Protein AF-A0A847U841-F1 (afdb_monomer_lite)

Sequence (126 aa):
MQEIMQQVALLASEADETDEQRAQRLEEIAVETDIEAETLYNVEEDLRSELRRYLETHPQQRQDLQQLAQQFGPLLGIDPNAADDLVVSLGTQKALADPVMTAQVVRTLHTVFTDRGLYDQLDEVA

pLDDT: mean 72.73, std 11.32, range [42.59, 88.56]

Secondary structure (DSSP, 8-state):
-HHHHHHHHHHHHHHH--HHHHHHHHHHHHHHHT--HHHHHHHHHHHHHHHHHHHHH-HHHHHHHHHHHHHHHHHHT--TT-HHHHHHHHHHHHHHHSHHHHHHHHHHHHHHHHHTTHHHHHHHH-

Foldseek 3Di:
DVVVVVLLQVLLCQLQDDPVNLLVVLVVVCVVQVNDSVLVVVLVVLLLVVLVVVCVVVVVLLVVLLVVCVVCVVVSVHDNVSRSSSSSSVSVVVLCVDPVSVVVSVVSSVVSCVVVVVVVVNVVRD

Organism: NCBI:txid57705

Structure (mmCIF, N/CA/C/O backbone):
data_AF-A0A847U841-F1
#
_entry.id   AF-A0A847U841-F1
#
loop_
_atom_site.group_PDB
_atom_site.id
_atom_site.type_symbol
_atom_site.label_atom_id
_atom_site.label_alt_id
_atom_site.label_comp_id
_atom_site.label_asym_id
_atom_site.label_entity_id
_atom_site.label_seq_id
_atom_site.pdbx_PDB_ins_code
_atom_site.Cartn_x
_atom_site.Cartn_y
_atom_site.Cartn_z
_atom_site.occupancy
_atom_site.B_iso_or_equiv
_atom_site.auth_seq_id
_atom_site.auth_comp_id
_atom_site.auth_asym_id
_atom_site.auth_atom_id
_atom_site.pdbx_PDB_model_num
ATOM 1 N N . MET A 1 1 ? 3.376 22.547 -3.226 1.00 47.25 1 MET A N 1
ATOM 2 C CA . MET A 1 1 ? 4.775 22.104 -3.005 1.00 47.25 1 MET A CA 1
ATOM 3 C C . MET A 1 1 ? 4.998 21.541 -1.605 1.00 47.25 1 MET A C 1
ATOM 5 O O . MET A 1 1 ? 5.601 20.487 -1.527 1.00 47.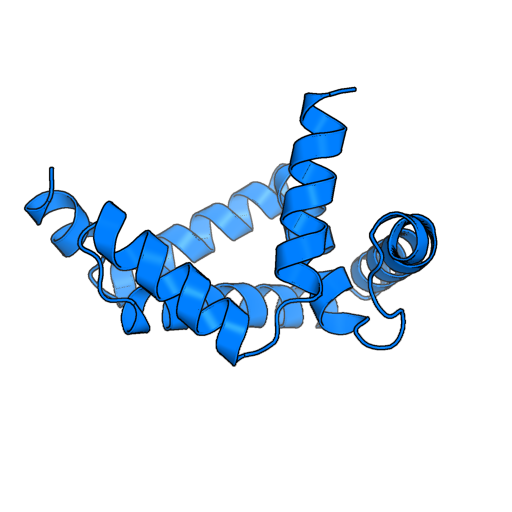25 1 MET A O 1
ATOM 9 N N . GLN A 1 2 ? 4.514 22.172 -0.524 1.00 46.34 2 GLN A N 1
ATOM 10 C CA . GLN A 1 2 ? 4.662 21.631 0.843 1.00 46.34 2 GLN A CA 1
ATOM 11 C C . GLN A 1 2 ? 3.943 20.287 1.074 1.00 46.34 2 GLN A C 1
ATOM 13 O O . GLN A 1 2 ? 4.571 19.377 1.594 1.00 46.34 2 GLN A O 1
ATOM 18 N N . GLU A 1 3 ? 2.692 20.121 0.627 1.00 46.81 3 GLU A N 1
ATOM 19 C CA . GLU A 1 3 ? 1.970 18.832 0.735 1.00 46.81 3 GLU A CA 1
ATOM 20 C C . GLU A 1 3 ? 2.644 17.709 -0.056 1.00 46.81 3 GLU A C 1
ATOM 22 O O . GLU A 1 3 ? 2.809 16.606 0.447 1.00 46.81 3 GLU A O 1
ATOM 27 N N . ILE A 1 4 ? 3.104 18.016 -1.273 1.00 46.78 4 ILE A N 1
ATOM 28 C CA . ILE A 1 4 ? 3.835 17.061 -2.114 1.00 46.78 4 ILE A CA 1
ATOM 29 C C . ILE A 1 4 ? 5.111 16.610 -1.395 1.00 46.78 4 ILE A C 1
ATOM 31 O O . ILE A 1 4 ? 5.394 15.426 -1.362 1.00 46.78 4 ILE A O 1
ATOM 35 N N . MET A 1 5 ? 5.848 17.527 -0.760 1.00 42.59 5 MET A N 1
ATOM 36 C CA . MET A 1 5 ? 7.051 17.190 0.014 1.00 42.59 5 MET A CA 1
ATOM 37 C C . MET A 1 5 ? 6.747 16.349 1.266 1.00 42.59 5 MET A C 1
ATOM 39 O O . MET A 1 5 ? 7.556 15.499 1.615 1.00 42.59 5 MET A O 1
ATOM 43 N N . GLN A 1 6 ? 5.603 16.552 1.929 1.00 56.78 6 GLN A N 1
ATOM 44 C CA . GLN 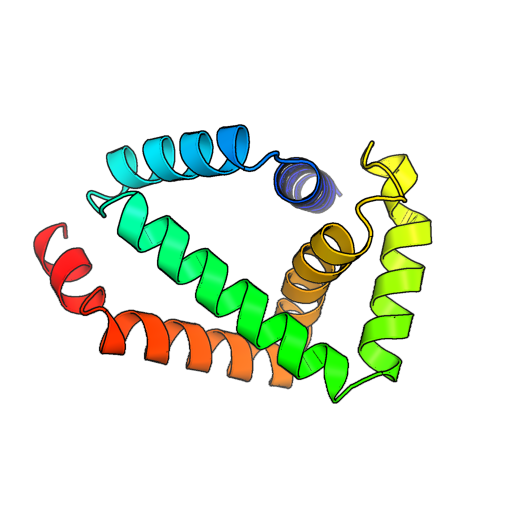A 1 6 ? 5.185 15.738 3.080 1.00 56.78 6 GLN A CA 1
ATOM 45 C C . GLN A 1 6 ? 4.778 14.323 2.669 1.00 56.78 6 GLN A C 1
ATOM 47 O O . GLN A 1 6 ? 5.221 13.365 3.288 1.00 56.78 6 GLN A O 1
ATOM 52 N N . GLN A 1 7 ? 3.994 14.184 1.598 1.00 54.88 7 GLN A N 1
ATOM 53 C CA . GLN A 1 7 ? 3.619 12.877 1.049 1.00 54.88 7 GLN A CA 1
ATOM 54 C C . GLN A 1 7 ? 4.855 12.108 0.577 1.00 54.88 7 GLN A C 1
ATOM 56 O O . GLN A 1 7 ? 5.010 10.931 0.873 1.00 54.88 7 GLN A O 1
ATOM 61 N N . VAL A 1 8 ? 5.778 12.805 -0.086 1.00 53.09 8 VAL A N 1
ATOM 62 C CA . VAL A 1 8 ? 7.071 12.276 -0.530 1.00 53.09 8 VAL A CA 1
ATOM 63 C C . VAL A 1 8 ? 7.947 11.838 0.655 1.00 53.09 8 VAL A C 1
ATOM 65 O O . VAL A 1 8 ? 8.570 10.787 0.573 1.00 53.09 8 VAL A O 1
ATOM 68 N N . ALA A 1 9 ? 7.953 12.570 1.773 1.00 57.12 9 ALA A N 1
ATOM 69 C CA . ALA A 1 9 ? 8.681 12.175 2.984 1.00 57.12 9 ALA A CA 1
ATOM 70 C C . ALA A 1 9 ? 8.052 10.973 3.714 1.00 57.12 9 ALA A C 1
ATOM 72 O O . ALA A 1 9 ? 8.786 10.132 4.220 1.00 57.12 9 ALA A O 1
ATOM 73 N N . LEU A 1 10 ? 6.718 10.872 3.736 1.00 63.00 10 LEU A N 1
ATOM 74 C CA . LEU A 1 10 ? 6.003 9.737 4.334 1.00 63.00 10 LEU A CA 1
ATOM 75 C C . LEU A 1 10 ? 6.272 8.443 3.550 1.00 63.00 10 LEU A C 1
ATOM 77 O O . LEU A 1 10 ? 6.614 7.413 4.113 1.00 63.00 10 LEU A O 1
ATOM 81 N N . LEU A 1 11 ? 6.227 8.534 2.219 1.00 57.44 11 LEU A N 1
ATOM 82 C CA . LEU A 1 11 ? 6.567 7.428 1.320 1.00 57.44 11 LEU A CA 1
ATOM 83 C C . LEU A 1 11 ? 8.019 6.988 1.453 1.00 57.44 11 LEU A C 1
ATOM 85 O O . LEU A 1 11 ? 8.327 5.817 1.255 1.00 57.44 11 LEU A O 1
ATOM 89 N N . ALA A 1 12 ? 8.910 7.938 1.731 1.00 56.47 12 ALA A N 1
ATOM 90 C CA . ALA A 1 12 ? 10.315 7.652 1.934 1.00 56.47 12 ALA A CA 1
ATOM 91 C C . ALA A 1 12 ? 10.573 6.915 3.244 1.00 56.47 12 ALA A C 1
ATOM 93 O O . ALA A 1 12 ? 11.385 5.997 3.245 1.00 56.47 12 ALA A O 1
ATOM 94 N N . SER A 1 13 ? 9.869 7.275 4.324 1.00 60.44 13 SER A N 1
ATOM 95 C CA . SER A 1 13 ? 10.000 6.536 5.579 1.00 60.44 13 SER A CA 1
ATOM 96 C C . SER A 1 13 ? 9.426 5.128 5.444 1.00 60.44 13 SER A C 1
ATOM 98 O O . SER A 1 13 ? 10.119 4.181 5.777 1.00 60.44 13 SER A O 1
ATOM 100 N N . GLU A 1 14 ? 8.244 4.965 4.844 1.00 62.53 14 GLU A N 1
ATOM 101 C CA . GLU A 1 14 ? 7.614 3.645 4.661 1.00 62.53 14 GLU A CA 1
ATOM 102 C C . GLU A 1 14 ? 8.388 2.709 3.715 1.00 62.53 14 GLU A C 1
ATOM 104 O O . GLU A 1 14 ? 8.280 1.487 3.813 1.00 62.53 14 GLU A O 1
ATOM 109 N N . ALA A 1 15 ? 9.141 3.260 2.759 1.00 61.22 15 ALA A N 1
ATOM 110 C CA . ALA A 1 15 ? 9.931 2.479 1.806 1.00 61.22 15 ALA A CA 1
ATOM 111 C C . ALA A 1 15 ? 11.313 2.057 2.340 1.00 61.22 15 ALA A C 1
ATOM 113 O O . ALA A 1 15 ? 11.894 1.126 1.788 1.00 61.22 15 ALA A O 1
ATOM 114 N N . ASP A 1 16 ? 11.830 2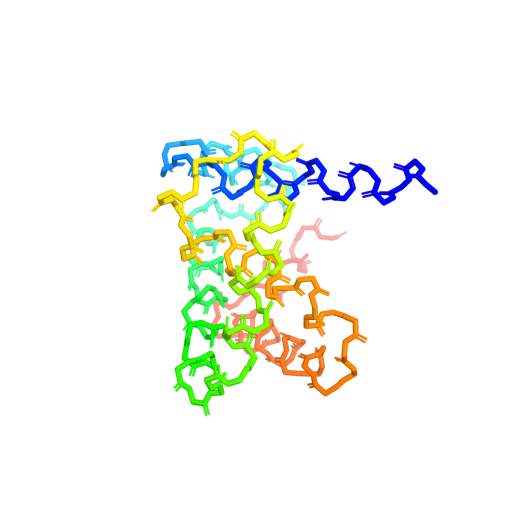.731 3.371 1.00 62.19 16 ASP A N 1
ATOM 115 C CA . ASP A 1 16 ? 13.113 2.419 4.027 1.00 62.19 16 ASP A CA 1
ATOM 116 C C . ASP A 1 16 ? 12.918 1.739 5.399 1.00 62.19 16 ASP A C 1
ATOM 118 O O . ASP A 1 16 ? 13.882 1.417 6.093 1.00 62.19 16 ASP A O 1
ATOM 122 N N . GLU A 1 17 ? 11.661 1.518 5.801 1.00 67.44 17 GLU A N 1
ATOM 123 C CA . GLU A 1 17 ? 11.298 0.827 7.035 1.00 67.44 17 GLU A CA 1
ATOM 124 C C . GLU A 1 17 ? 11.794 -0.628 7.024 1.00 67.44 17 GLU A C 1
ATOM 126 O O . GLU A 1 17 ? 11.477 -1.419 6.133 1.00 67.44 17 GLU A O 1
ATOM 131 N N . THR A 1 18 ? 12.535 -1.013 8.063 1.00 73.88 18 THR A N 1
ATOM 132 C CA . THR A 1 18 ? 12.788 -2.423 8.375 1.00 73.88 18 THR A CA 1
ATOM 133 C C . THR A 1 18 ? 11.506 -3.105 8.860 1.00 73.88 18 THR A C 1
ATOM 135 O O . THR A 1 18 ? 10.569 -2.441 9.308 1.00 73.88 18 THR A O 1
ATOM 138 N N . ASP A 1 19 ? 11.479 -4.442 8.868 1.00 76.50 19 ASP A N 1
ATOM 139 C CA . ASP A 1 19 ? 10.352 -5.209 9.426 1.00 76.50 19 ASP A CA 1
ATOM 140 C C . ASP A 1 19 ? 10.004 -4.786 10.868 1.00 76.50 19 ASP A C 1
ATOM 142 O O . ASP A 1 19 ? 8.830 -4.719 11.228 1.00 76.50 19 ASP A O 1
ATOM 146 N N . GLU A 1 20 ? 11.012 -4.449 11.684 1.00 76.38 20 GLU A N 1
ATOM 147 C CA . GLU A 1 20 ? 10.827 -3.950 13.055 1.00 76.38 20 GLU A CA 1
ATOM 148 C C . GLU A 1 20 ? 10.210 -2.546 13.086 1.00 76.38 20 GLU A C 1
ATOM 150 O O . GLU A 1 20 ? 9.301 -2.294 13.873 1.00 76.38 20 GLU A O 1
ATOM 155 N N . GLN A 1 21 ? 10.664 -1.634 12.221 1.00 79.38 21 GLN A N 1
ATOM 156 C CA . GLN A 1 21 ? 10.115 -0.275 12.155 1.00 79.38 21 GLN A CA 1
ATOM 157 C C . GLN A 1 21 ? 8.676 -0.280 11.635 1.00 79.38 21 GLN A C 1
ATOM 159 O O . GLN A 1 21 ? 7.824 0.440 12.154 1.00 79.38 21 GLN A O 1
ATOM 164 N N . ARG A 1 22 ? 8.389 -1.149 10.666 1.00 80.25 22 ARG A N 1
ATOM 165 C CA . ARG A 1 22 ? 7.041 -1.377 10.156 1.00 80.25 22 ARG A CA 1
ATOM 166 C C . ARG A 1 22 ? 6.120 -1.938 11.234 1.00 80.25 22 ARG A C 1
ATOM 168 O O . ARG A 1 22 ? 5.013 -1.436 11.403 1.00 80.25 22 ARG A O 1
ATOM 175 N N . ALA A 1 23 ? 6.567 -2.951 11.979 1.00 82.31 23 ALA A N 1
ATOM 176 C CA . ALA A 1 23 ? 5.798 -3.501 13.094 1.00 82.31 23 ALA A CA 1
ATOM 177 C C . ALA A 1 23 ? 5.490 -2.418 14.138 1.00 82.31 23 ALA A C 1
ATOM 179 O O . ALA A 1 23 ? 4.343 -2.278 14.552 1.00 82.31 23 ALA A O 1
ATOM 180 N N . GLN A 1 24 ? 6.481 -1.592 14.479 1.00 85.75 24 GLN A N 1
ATOM 181 C CA . GLN A 1 24 ? 6.312 -0.493 15.425 1.00 85.75 24 GLN A CA 1
ATOM 182 C C . GLN A 1 24 ? 5.316 0.572 14.930 1.00 85.75 24 GLN A C 1
ATOM 184 O O . GLN A 1 24 ? 4.436 0.977 15.686 1.00 85.75 24 GLN A O 1
ATOM 189 N N . ARG A 1 25 ? 5.385 0.985 13.656 1.00 87.56 25 ARG A N 1
ATOM 190 C CA . ARG A 1 25 ? 4.402 1.909 13.060 1.00 87.56 25 ARG A CA 1
ATOM 191 C C . ARG A 1 25 ? 2.983 1.346 13.141 1.00 87.56 25 ARG A C 1
ATOM 193 O O . ARG A 1 25 ? 2.040 2.068 13.454 1.00 87.56 25 ARG A O 1
ATOM 200 N N . LEU A 1 26 ? 2.821 0.059 12.846 1.00 87.00 26 LEU A N 1
ATOM 201 C CA . LEU A 1 26 ? 1.515 -0.596 12.871 1.00 87.00 26 LEU A CA 1
ATOM 202 C C . LEU A 1 26 ? 0.984 -0.782 14.295 1.00 87.00 26 LEU A C 1
ATOM 204 O O . LEU A 1 26 ? -0.223 -0.683 14.488 1.00 87.00 26 LEU A O 1
ATOM 208 N N . GLU A 1 27 ? 1.851 -0.982 15.291 1.00 88.56 27 GLU A N 1
ATOM 209 C CA . GLU A 1 27 ? 1.471 -0.947 16.709 1.00 88.56 27 GLU A CA 1
ATOM 210 C C . GLU A 1 27 ? 0.969 0.437 17.140 1.00 88.56 27 GLU A C 1
ATOM 212 O O . GLU A 1 27 ? -0.031 0.535 17.847 1.00 88.56 27 GLU A O 1
ATOM 217 N N . GLU A 1 28 ? 1.618 1.515 16.697 1.00 88.56 28 GLU A N 1
ATOM 218 C CA . GLU A 1 28 ? 1.174 2.880 17.000 1.00 88.56 28 GLU A CA 1
ATOM 219 C C . GLU A 1 28 ? -0.208 3.166 16.389 1.00 88.56 28 GLU A C 1
ATOM 221 O O . GLU A 1 28 ? -1.113 3.625 17.087 1.00 88.56 28 GLU A O 1
ATOM 226 N N . ILE A 1 29 ? -0.414 2.807 15.117 1.00 84.06 29 ILE A N 1
ATOM 227 C CA . ILE A 1 29 ? -1.708 2.967 14.432 1.00 84.06 29 ILE A CA 1
ATOM 228 C C . ILE A 1 29 ? -2.786 2.078 15.066 1.00 84.06 29 ILE A C 1
ATOM 230 O O . ILE A 1 29 ? -3.935 2.504 15.199 1.00 84.06 29 ILE A O 1
ATOM 234 N N . ALA A 1 30 ? -2.434 0.861 15.482 1.00 85.88 30 ALA A N 1
ATOM 235 C CA . ALA A 1 30 ? -3.339 -0.054 16.174 1.00 85.88 30 ALA A CA 1
ATOM 236 C C . ALA A 1 30 ? -3.920 0.575 17.446 1.00 85.88 30 ALA A C 1
ATOM 238 O O . ALA A 1 30 ? -5.124 0.511 17.677 1.00 85.88 30 ALA A O 1
ATOM 239 N N . VAL A 1 31 ? -3.084 1.259 18.232 1.00 87.00 31 VAL A N 1
ATOM 240 C CA . VAL A 1 31 ? -3.527 1.972 19.440 1.00 87.00 31 VAL A CA 1
ATOM 241 C C . VAL A 1 31 ? -4.487 3.117 19.107 1.00 87.00 31 VAL A C 1
ATOM 243 O O . VAL A 1 31 ? -5.437 3.353 19.850 1.00 87.00 31 VAL A O 1
ATOM 246 N N . GLU A 1 32 ? -4.256 3.838 18.011 1.00 85.75 32 GLU A N 1
ATOM 247 C CA . GLU A 1 32 ? -5.101 4.971 17.607 1.00 85.75 32 GLU A CA 1
ATOM 248 C C . GLU A 1 32 ? -6.444 4.548 17.000 1.00 85.75 32 GLU A C 1
ATOM 250 O O . GLU A 1 32 ? -7.416 5.302 17.072 1.00 85.75 32 GLU A O 1
ATOM 255 N N . THR A 1 33 ? -6.492 3.366 16.385 1.00 79.31 33 THR A N 1
ATOM 256 C CA . THR A 1 33 ? -7.646 2.878 15.613 1.00 79.31 33 THR A CA 1
ATOM 257 C C . THR A 1 33 ? -8.432 1.768 16.306 1.00 79.31 33 THR A C 1
ATOM 259 O O . THR A 1 33 ? -9.486 1.398 15.802 1.00 79.31 33 THR A O 1
ATOM 262 N N . ASP A 1 34 ? -7.937 1.257 17.440 1.00 84.56 34 ASP A N 1
ATOM 263 C CA . ASP A 1 34 ? -8.466 0.087 18.165 1.00 84.56 34 ASP A CA 1
ATOM 264 C C . ASP A 1 34 ? -8.579 -1.174 17.281 1.00 84.56 34 ASP A C 1
ATOM 266 O O . ASP A 1 34 ? -9.394 -2.064 17.507 1.00 84.56 34 ASP A O 1
ATOM 270 N N . ILE A 1 35 ? -7.727 -1.258 16.255 1.00 84.00 35 ILE A N 1
ATOM 271 C CA . ILE A 1 35 ? -7.559 -2.435 15.397 1.00 84.00 35 ILE A CA 1
ATOM 272 C C . ILE A 1 35 ? -6.283 -3.150 15.824 1.00 84.00 35 ILE A C 1
ATOM 274 O O . ILE A 1 35 ? -5.266 -2.519 16.088 1.00 84.00 35 ILE A O 1
ATOM 278 N N . GLU A 1 36 ? -6.285 -4.480 15.839 1.00 87.88 36 GLU A N 1
ATOM 279 C CA . GLU A 1 36 ? -5.091 -5.251 16.184 1.00 87.88 36 GLU A CA 1
ATOM 280 C C . GLU A 1 36 ? -3.925 -4.999 15.202 1.00 87.88 36 GLU A C 1
ATOM 282 O O . GLU A 1 36 ? -4.086 -5.056 13.980 1.00 87.88 36 GLU A O 1
ATOM 287 N N . ALA A 1 37 ? -2.709 -4.802 15.723 1.00 87.56 37 ALA A N 1
ATOM 288 C CA . ALA A 1 37 ? -1.516 -4.555 14.902 1.00 87.56 37 ALA A CA 1
ATOM 289 C C . ALA A 1 37 ? -1.220 -5.700 13.913 1.00 87.56 37 ALA A C 1
ATOM 291 O O . ALA A 1 37 ? -0.842 -5.452 12.768 1.00 87.56 37 ALA A O 1
ATOM 292 N N . GLU A 1 38 ? -1.451 -6.955 14.318 1.00 87.19 38 GLU A N 1
ATOM 293 C CA . GLU A 1 38 ? -1.330 -8.128 13.438 1.00 87.19 38 GLU A CA 1
ATOM 294 C C . GLU A 1 38 ? -2.314 -8.054 12.262 1.00 87.19 38 GLU A C 1
ATOM 296 O O . GLU A 1 38 ? -1.991 -8.411 11.126 1.00 87.19 38 GLU A O 1
ATOM 301 N N . THR A 1 39 ? -3.515 -7.545 12.515 1.00 85.75 39 THR A N 1
ATOM 302 C CA . THR A 1 39 ? -4.534 -7.351 11.491 1.00 85.75 39 THR A CA 1
ATOM 303 C C . THR A 1 39 ? -4.111 -6.274 10.492 1.00 85.75 39 THR A C 1
ATOM 305 O O . THR A 1 39 ? -4.159 -6.516 9.283 1.00 85.75 39 THR A O 1
ATOM 308 N N . LEU A 1 40 ? -3.610 -5.131 10.970 1.00 84.00 40 LEU A N 1
ATOM 309 C CA . LEU A 1 40 ? -3.073 -4.071 10.110 1.00 84.00 40 LEU A CA 1
ATOM 310 C C . LEU A 1 40 ? -1.869 -4.550 9.283 1.00 84.00 40 LEU A C 1
ATOM 312 O O . LEU A 1 40 ? -1.792 -4.275 8.084 1.00 84.00 40 LEU A O 1
ATOM 316 N N . TYR A 1 41 ? -0.968 -5.326 9.890 1.00 85.44 41 TYR A N 1
ATOM 317 C CA . TYR A 1 41 ? 0.173 -5.932 9.203 1.00 85.44 41 TYR A CA 1
ATOM 318 C C . TYR A 1 41 ? -0.271 -6.842 8.059 1.00 85.44 41 TYR A C 1
ATOM 320 O O . TYR A 1 41 ? 0.209 -6.717 6.931 1.00 85.44 41 TYR A O 1
ATOM 328 N N . ASN A 1 42 ? -1.233 -7.723 8.332 1.00 85.19 42 ASN A N 1
ATOM 329 C CA . ASN A 1 42 ? -1.775 -8.642 7.341 1.00 85.19 42 ASN A CA 1
ATOM 330 C C . ASN A 1 42 ? -2.465 -7.914 6.179 1.00 85.19 42 ASN A C 1
ATOM 332 O O . ASN A 1 42 ? -2.292 -8.306 5.026 1.00 85.19 42 ASN A O 1
ATOM 336 N N . VAL A 1 43 ? -3.220 -6.848 6.464 1.00 83.69 43 VAL A N 1
ATOM 337 C CA . VAL A 1 43 ? -3.829 -6.002 5.426 1.00 83.69 43 VAL A CA 1
ATOM 338 C C . VAL A 1 43 ? -2.759 -5.364 4.547 1.00 83.69 43 VAL A C 1
ATOM 340 O O . VAL A 1 43 ? -2.879 -5.380 3.321 1.00 83.69 43 VAL A O 1
ATOM 343 N N . GLU A 1 44 ? -1.704 -4.814 5.148 1.00 80.81 44 GLU A N 1
ATOM 344 C CA . GLU A 1 44 ? -0.620 -4.196 4.389 1.00 80.81 44 GLU A CA 1
ATOM 345 C C . GLU A 1 44 ? 0.123 -5.235 3.525 1.00 80.81 44 GLU A C 1
ATOM 347 O O . GLU A 1 44 ? 0.399 -4.970 2.356 1.00 80.81 44 GLU A O 1
ATOM 352 N N . GLU A 1 45 ? 0.374 -6.444 4.038 1.00 81.56 45 GLU A N 1
ATOM 353 C CA . GLU A 1 45 ? 0.944 -7.554 3.256 1.00 81.56 45 GLU A CA 1
ATOM 354 C C . GLU A 1 45 ? 0.068 -7.978 2.069 1.00 81.56 45 GLU A C 1
ATOM 356 O O . GLU A 1 45 ? 0.584 -8.180 0.961 1.00 81.56 45 GLU A O 1
ATOM 361 N N . ASP A 1 46 ? -1.251 -8.077 2.263 1.00 81.56 46 ASP A N 1
ATOM 362 C CA . ASP A 1 46 ? -2.198 -8.430 1.202 1.00 81.56 46 ASP A CA 1
ATOM 363 C C . ASP A 1 46 ? -2.171 -7.374 0.078 1.00 81.56 46 ASP A C 1
ATOM 365 O O . ASP A 1 46 ? -2.107 -7.712 -1.111 1.00 81.56 46 ASP A O 1
ATOM 369 N N . LEU A 1 47 ? -2.111 -6.086 0.439 1.00 76.69 47 LEU A N 1
ATOM 370 C CA . LEU A 1 47 ? -1.999 -4.975 -0.512 1.00 76.69 47 LEU A CA 1
ATOM 371 C C . LEU A 1 47 ? -0.675 -4.995 -1.288 1.00 76.69 47 LEU A C 1
ATOM 373 O O . LEU A 1 47 ? -0.680 -4.878 -2.519 1.00 76.69 47 LEU A O 1
ATOM 377 N N . ARG A 1 48 ? 0.459 -5.178 -0.598 1.00 77.62 48 ARG A N 1
ATOM 378 C CA . ARG A 1 48 ? 1.786 -5.276 -1.236 1.00 77.62 48 ARG A CA 1
ATOM 379 C C . ARG A 1 48 ? 1.838 -6.468 -2.195 1.00 77.62 48 ARG A C 1
ATOM 381 O O . ARG A 1 48 ? 2.345 -6.345 -3.312 1.00 77.62 48 ARG A O 1
ATOM 388 N N . SER A 1 49 ? 1.268 -7.604 -1.798 1.00 81.00 49 SER A N 1
ATOM 389 C CA . SER A 1 49 ? 1.216 -8.828 -2.604 1.00 81.00 49 SER A CA 1
ATOM 390 C C . SER A 1 49 ? 0.368 -8.681 -3.869 1.00 81.00 49 SER A C 1
ATOM 392 O O . SER A 1 49 ? 0.760 -9.167 -4.934 1.00 81.00 49 SER A O 1
ATOM 394 N N . GLU A 1 50 ? -0.783 -8.012 -3.790 1.00 76.56 50 GLU A N 1
ATOM 395 C CA . GLU A 1 50 ? -1.604 -7.711 -4.971 1.00 76.56 50 GLU A CA 1
ATOM 396 C C . GLU A 1 50 ? -0.901 -6.736 -5.920 1.00 76.56 50 GLU A C 1
ATOM 398 O O . GLU A 1 50 ? -0.880 -6.961 -7.132 1.00 76.56 50 GLU A O 1
ATOM 403 N N . LEU A 1 51 ? -0.250 -5.693 -5.393 1.00 74.69 51 LEU A N 1
ATOM 404 C CA . LEU A 1 51 ? 0.489 -4.755 -6.235 1.00 74.69 51 LEU A CA 1
ATOM 405 C C . LEU A 1 51 ? 1.663 -5.439 -6.949 1.00 74.69 51 LEU A C 1
ATOM 407 O O . LEU A 1 51 ? 1.867 -5.211 -8.143 1.00 74.69 51 LEU A O 1
ATOM 411 N N . ARG A 1 52 ? 2.394 -6.332 -6.268 1.00 79.25 52 ARG A N 1
ATOM 412 C CA . ARG A 1 52 ? 3.442 -7.155 -6.897 1.00 79.25 52 ARG A CA 1
ATOM 413 C C . ARG A 1 52 ? 2.873 -7.984 -8.055 1.00 79.25 52 ARG A C 1
ATOM 415 O O . ARG A 1 52 ? 3.396 -7.896 -9.165 1.00 79.25 52 ARG A O 1
ATOM 422 N N . ARG A 1 53 ? 1.757 -8.695 -7.846 1.00 81.19 53 ARG A N 1
ATOM 423 C CA . ARG A 1 53 ? 1.071 -9.477 -8.899 1.00 81.19 53 ARG A CA 1
ATOM 424 C C . ARG A 1 53 ? 0.607 -8.618 -10.076 1.00 81.19 53 ARG A C 1
ATOM 426 O O . ARG A 1 53 ? 0.732 -9.015 -11.239 1.00 81.19 53 ARG A O 1
ATOM 433 N N . TYR A 1 54 ? 0.096 -7.422 -9.800 1.00 77.94 54 TYR A N 1
ATOM 434 C CA . TYR A 1 54 ? -0.254 -6.471 -10.847 1.00 77.94 54 TYR A CA 1
ATOM 435 C C . TYR A 1 54 ? 0.980 -6.093 -11.679 1.00 77.94 54 TYR A C 1
ATOM 437 O O . TYR A 1 54 ? 0.956 -6.212 -12.903 1.00 77.94 54 TYR A O 1
ATOM 445 N N . LEU A 1 55 ? 2.084 -5.714 -11.033 1.00 79.38 55 LEU A N 1
ATOM 446 C CA . LEU A 1 55 ? 3.314 -5.301 -11.714 1.00 79.38 55 LEU A CA 1
ATOM 447 C C . LEU A 1 55 ? 4.006 -6.441 -12.478 1.00 79.38 55 LEU A C 1
ATOM 449 O O . LEU A 1 55 ? 4.648 -6.185 -13.496 1.00 79.38 55 LEU A O 1
ATOM 453 N N . GLU A 1 56 ? 3.849 -7.694 -12.048 1.00 84.06 56 GLU A N 1
ATOM 454 C CA . GLU A 1 56 ? 4.313 -8.877 -12.791 1.00 84.06 56 GLU A CA 1
ATOM 455 C C . GLU A 1 56 ? 3.607 -9.034 -14.141 1.00 84.06 56 GLU A C 1
ATOM 457 O O . GLU A 1 56 ? 4.231 -9.395 -15.140 1.00 84.06 56 GLU A O 1
ATOM 462 N N . THR A 1 57 ? 2.310 -8.731 -14.188 1.00 84.00 57 THR A N 1
ATOM 463 C CA . THR A 1 57 ? 1.502 -8.812 -15.415 1.00 84.00 57 THR A CA 1
ATOM 464 C C . THR A 1 57 ? 1.552 -7.530 -16.253 1.00 84.00 57 THR A C 1
ATOM 466 O O . THR A 1 57 ? 1.106 -7.524 -17.401 1.00 84.00 57 THR A O 1
ATOM 469 N N . HIS A 1 58 ? 2.157 -6.465 -15.716 1.00 81.69 58 HIS A N 1
ATOM 470 C CA . HIS A 1 58 ? 2.226 -5.124 -16.299 1.00 81.69 58 HIS A CA 1
ATOM 471 C C . HIS A 1 58 ? 3.681 -4.603 -16.314 1.00 81.69 58 HIS A C 1
ATOM 473 O O . HIS A 1 58 ? 4.032 -3.663 -15.592 1.00 81.69 58 HIS A O 1
ATOM 479 N N . PRO A 1 59 ? 4.563 -5.193 -17.149 1.00 82.62 59 PRO A N 1
ATOM 480 C CA . PRO A 1 59 ? 6.003 -4.927 -17.113 1.00 82.62 59 PRO A CA 1
ATOM 481 C C . PRO A 1 59 ? 6.367 -3.479 -17.465 1.00 82.62 59 PRO A C 1
ATOM 483 O O . PRO A 1 59 ? 7.349 -2.955 -16.943 1.00 82.62 59 PRO A O 1
ATOM 486 N N . GLN A 1 60 ? 5.568 -2.811 -18.304 1.00 82.31 60 GLN A N 1
ATOM 487 C CA . GLN A 1 60 ? 5.778 -1.400 -18.637 1.00 82.31 60 GLN A CA 1
ATOM 488 C C . GLN A 1 60 ? 5.582 -0.511 -17.402 1.00 82.31 60 GLN A C 1
ATOM 490 O O . GLN A 1 60 ? 6.407 0.349 -17.118 1.00 82.31 60 GLN A O 1
ATOM 495 N N . GLN A 1 61 ? 4.532 -0.763 -16.620 1.00 78.25 61 GLN A N 1
ATOM 496 C CA . GLN A 1 61 ? 4.245 -0.039 -15.386 1.00 78.25 61 GLN A CA 1
ATOM 497 C C . GLN A 1 61 ? 5.336 -0.281 -14.339 1.00 78.25 61 GLN A C 1
ATOM 499 O O . GLN A 1 61 ? 5.762 0.6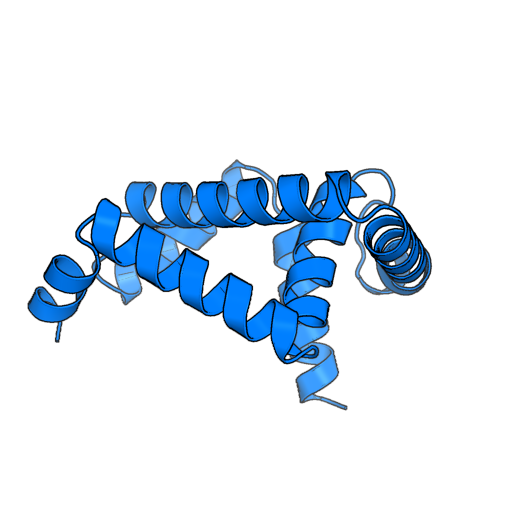67 -13.682 1.00 78.25 61 GLN A O 1
ATOM 504 N N . ARG A 1 62 ? 5.840 -1.519 -14.228 1.00 81.25 62 ARG A N 1
ATOM 505 C CA . ARG A 1 62 ? 6.998 -1.830 -13.376 1.00 81.25 62 ARG A CA 1
ATOM 506 C C . ARG A 1 62 ? 8.230 -1.032 -13.800 1.00 81.25 62 ARG A C 1
ATOM 508 O O . ARG A 1 62 ? 8.904 -0.463 -12.948 1.00 81.25 62 ARG A O 1
ATOM 515 N N . GLN A 1 63 ? 8.503 -0.959 -15.100 1.00 82.00 63 GLN A N 1
ATOM 516 C CA . GLN A 1 63 ? 9.644 -0.215 -15.628 1.00 82.00 63 GLN A CA 1
ATOM 517 C C . GLN A 1 63 ? 9.514 1.296 -15.384 1.00 82.00 63 GLN A C 1
ATOM 519 O O . GLN A 1 63 ? 10.487 1.930 -14.982 1.00 82.00 63 GLN A O 1
ATOM 524 N N . ASP A 1 64 ? 8.320 1.867 -15.564 1.00 78.38 64 ASP A N 1
ATOM 525 C CA . ASP A 1 64 ? 8.052 3.275 -15.255 1.00 78.38 64 ASP A CA 1
ATOM 526 C C . ASP A 1 64 ? 8.303 3.577 -13.770 1.00 78.38 64 ASP A C 1
ATOM 528 O O . ASP A 1 64 ? 8.914 4.590 -13.431 1.00 78.38 64 ASP A O 1
ATOM 532 N N . LEU A 1 65 ? 7.844 2.696 -12.874 1.00 75.94 65 LEU A N 1
ATOM 533 C CA . LEU A 1 65 ? 8.044 2.848 -11.433 1.00 75.94 65 LEU A CA 1
ATOM 534 C C . LEU A 1 65 ? 9.510 2.683 -11.039 1.00 75.94 65 LEU A C 1
ATOM 536 O O . LEU A 1 65 ? 9.989 3.437 -10.202 1.00 75.94 65 LEU A O 1
ATOM 540 N N . GLN A 1 66 ? 10.245 1.768 -11.674 1.00 77.06 66 GLN A N 1
ATOM 541 C CA . GLN A 1 66 ? 11.689 1.628 -11.475 1.00 77.06 66 GLN A CA 1
ATOM 542 C C . GLN A 1 66 ? 12.455 2.880 -11.916 1.00 77.06 66 GLN A C 1
ATOM 544 O O . GLN A 1 66 ? 13.385 3.298 -11.232 1.00 77.06 66 GLN A O 1
ATOM 549 N N . GLN A 1 67 ? 12.068 3.511 -13.028 1.00 76.62 67 GLN A N 1
ATOM 550 C CA . GLN A 1 67 ? 12.677 4.774 -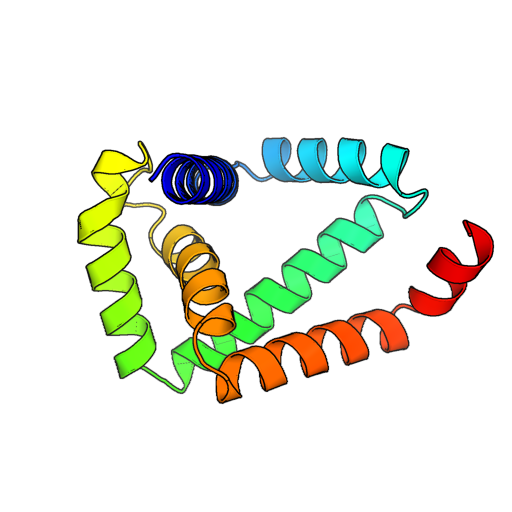13.462 1.00 76.62 67 GLN A CA 1
ATOM 551 C C . GLN A 1 67 ? 12.385 5.906 -12.476 1.00 76.62 67 GLN A C 1
ATOM 553 O O . GLN A 1 67 ? 13.278 6.683 -12.142 1.00 76.62 67 GLN A O 1
ATOM 558 N N . LEU A 1 68 ? 11.152 5.973 -11.972 1.00 71.62 68 LEU A N 1
ATOM 559 C CA . LEU A 1 68 ? 10.748 6.962 -10.978 1.00 71.62 68 LEU A CA 1
ATOM 560 C C . LEU A 1 68 ? 11.493 6.733 -9.649 1.00 71.62 68 LEU A C 1
ATOM 562 O O . LEU A 1 68 ? 12.058 7.669 -9.089 1.00 7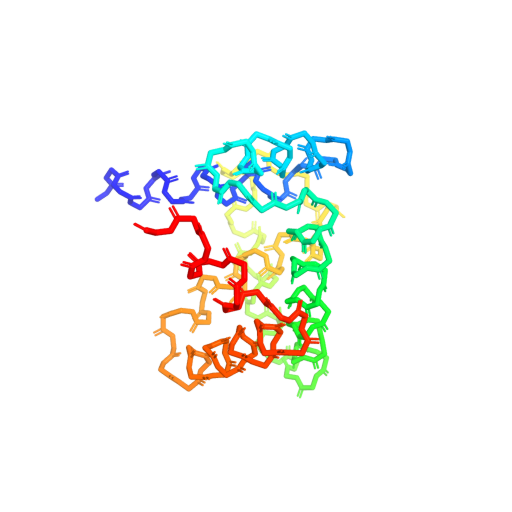1.62 68 LEU A O 1
ATOM 566 N N . ALA A 1 69 ? 11.613 5.482 -9.208 1.00 72.69 69 ALA A N 1
ATOM 567 C CA . ALA A 1 69 ? 12.410 5.081 -8.052 1.00 72.69 69 ALA A CA 1
ATOM 568 C C . ALA A 1 69 ? 13.891 5.466 -8.202 1.00 72.69 69 ALA A C 1
ATOM 570 O O . ALA A 1 69 ? 14.481 5.992 -7.268 1.00 72.69 69 ALA A O 1
ATOM 571 N N . GLN A 1 70 ? 14.496 5.294 -9.380 1.00 73.56 70 GLN A N 1
ATOM 572 C CA . GLN A 1 70 ? 15.878 5.727 -9.631 1.00 73.56 70 GLN A CA 1
ATOM 573 C C . GLN A 1 70 ? 16.029 7.253 -9.628 1.00 73.56 70 GLN A C 1
ATOM 575 O O . GLN A 1 70 ? 17.046 7.777 -9.177 1.00 73.56 70 GLN A O 1
ATOM 580 N N . GLN A 1 71 ? 15.025 7.970 -10.137 1.00 72.44 71 GLN A N 1
ATOM 581 C CA . GLN A 1 71 ? 15.046 9.427 -10.224 1.00 72.44 71 GLN A CA 1
ATOM 582 C C . GLN A 1 71 ? 14.869 10.095 -8.855 1.00 72.44 71 GLN A C 1
ATOM 584 O O . GLN A 1 71 ? 15.507 11.113 -8.586 1.00 72.44 71 GLN A O 1
ATOM 589 N N . PHE A 1 72 ? 14.006 9.537 -8.005 1.00 68.00 72 PHE A N 1
ATOM 590 C CA . PHE A 1 72 ? 13.635 10.133 -6.723 1.00 68.00 72 PHE A CA 1
ATOM 591 C C . PHE A 1 72 ? 14.251 9.423 -5.510 1.00 68.00 72 PHE A C 1
ATOM 593 O O . PHE A 1 72 ? 14.408 10.064 -4.480 1.00 68.00 72 PHE A O 1
ATOM 600 N N . GLY A 1 73 ? 14.688 8.166 -5.615 1.00 65.50 73 GLY A N 1
ATOM 601 C CA . GLY A 1 73 ? 15.291 7.392 -4.517 1.00 65.50 73 GLY A CA 1
ATOM 602 C C . GLY A 1 73 ? 16.421 8.122 -3.774 1.00 65.50 73 GLY A C 1
ATOM 603 O O . GLY A 1 73 ? 16.343 8.249 -2.554 1.00 65.50 73 GLY A O 1
ATOM 604 N N . PRO A 1 74 ? 17.403 8.733 -4.470 1.00 66.25 74 PRO A N 1
ATOM 605 C CA . PRO A 1 74 ? 18.452 9.523 -3.817 1.00 66.25 74 PRO A CA 1
ATOM 606 C C . PRO A 1 74 ? 17.945 10.786 -3.104 1.00 66.25 74 PRO A C 1
ATOM 608 O O . PRO A 1 74 ? 18.538 11.218 -2.120 1.00 66.25 74 PRO A O 1
ATOM 611 N N . LEU A 1 75 ? 16.861 11.394 -3.599 1.00 61.94 75 LEU A N 1
ATOM 612 C CA . LEU A 1 75 ? 16.204 12.549 -2.968 1.00 61.94 75 LEU A CA 1
ATOM 613 C C . LEU A 1 75 ? 15.423 12.151 -1.712 1.00 61.94 75 LEU A C 1
ATOM 615 O O . LEU A 1 75 ? 15.175 12.997 -0.857 1.00 61.94 75 LEU A O 1
ATOM 619 N N . LEU A 1 76 ? 15.054 10.876 -1.619 1.00 57.00 76 LEU A N 1
ATOM 620 C CA . LEU A 1 76 ? 14.302 10.297 -0.518 1.00 57.00 76 LEU A CA 1
ATOM 621 C C . LEU A 1 76 ? 15.193 9.647 0.545 1.00 57.00 76 LEU A C 1
ATOM 623 O O . LEU A 1 76 ? 14.683 9.228 1.574 1.00 57.00 76 LEU A O 1
ATOM 627 N N . GLY A 1 77 ? 16.512 9.593 0.325 1.00 54.03 77 GLY A N 1
ATOM 628 C CA . GLY A 1 77 ? 17.455 8.960 1.251 1.00 54.03 77 GLY A CA 1
ATOM 629 C C . GLY A 1 77 ? 17.397 7.430 1.260 1.00 54.03 77 GLY A C 1
ATOM 630 O O . GLY A 1 77 ? 18.040 6.823 2.106 1.00 54.03 77 GLY A O 1
ATOM 631 N N . ILE A 1 78 ? 16.671 6.829 0.316 1.00 55.59 78 ILE A N 1
ATOM 632 C CA . ILE A 1 78 ? 16.403 5.389 0.253 1.00 55.59 78 ILE A CA 1
ATOM 633 C C . ILE A 1 78 ? 17.559 4.684 -0.452 1.00 55.59 78 ILE A C 1
ATOM 635 O O . ILE A 1 78 ? 18.054 5.171 -1.478 1.00 55.59 78 ILE A O 1
ATOM 639 N N . ASP A 1 79 ? 17.961 3.518 0.058 1.00 56.75 79 ASP A N 1
ATOM 640 C CA . ASP A 1 79 ? 18.936 2.669 -0.621 1.00 56.75 79 ASP A CA 1
ATOM 641 C C . ASP A 1 79 ? 18.362 2.198 -1.976 1.00 56.75 79 ASP A C 1
ATOM 643 O O . ASP A 1 79 ? 17.357 1.485 -2.011 1.00 56.75 79 ASP A O 1
ATOM 647 N N . PRO A 1 80 ? 18.986 2.532 -3.123 1.00 50.84 80 PRO A N 1
ATOM 648 C CA . PRO A 1 80 ? 18.563 2.025 -4.428 1.00 50.84 80 PRO A CA 1
ATOM 649 C C . PRO A 1 80 ? 18.599 0.488 -4.545 1.00 50.84 80 PRO A C 1
ATOM 651 O O . PRO A 1 80 ? 18.069 -0.049 -5.518 1.00 50.84 80 PRO A O 1
ATOM 654 N N . ASN A 1 81 ? 19.190 -0.226 -3.579 1.00 53.69 81 ASN A N 1
ATOM 655 C CA . ASN A 1 81 ? 19.122 -1.684 -3.477 1.00 53.69 81 ASN A CA 1
ATOM 656 C C . ASN A 1 81 ? 17.811 -2.205 -2.846 1.00 53.69 81 ASN A C 1
ATOM 658 O O . ASN A 1 81 ? 17.486 -3.372 -3.051 1.00 53.69 81 ASN A O 1
ATOM 662 N N . ALA A 1 82 ? 17.017 -1.360 -2.172 1.00 61.31 82 ALA A N 1
ATOM 663 C CA . ALA A 1 82 ? 15.662 -1.656 -1.676 1.00 61.31 82 ALA A CA 1
ATOM 664 C C . ALA A 1 82 ? 14.576 -1.390 -2.747 1.00 61.31 82 ALA A C 1
ATOM 666 O O . ALA A 1 82 ? 13.469 -0.918 -2.480 1.00 61.31 82 ALA A O 1
ATOM 667 N N . ALA A 1 83 ? 14.910 -1.659 -4.013 1.00 61.19 83 ALA A N 1
ATOM 668 C CA . ALA A 1 83 ? 14.151 -1.195 -5.171 1.00 61.19 83 ALA A CA 1
ATOM 669 C C . ALA A 1 83 ? 12.708 -1.720 -5.242 1.00 61.19 83 ALA A C 1
ATOM 671 O O . ALA A 1 83 ? 11.847 -1.011 -5.757 1.00 61.19 83 ALA A O 1
ATOM 672 N N . ASP A 1 84 ? 12.426 -2.935 -4.763 1.00 65.81 84 ASP A N 1
ATOM 673 C CA . ASP A 1 84 ? 11.084 -3.520 -4.877 1.00 65.81 84 ASP A CA 1
ATOM 674 C C . ASP A 1 84 ? 10.080 -2.860 -3.913 1.00 65.81 84 ASP A C 1
ATOM 676 O O . ASP A 1 84 ? 8.950 -2.596 -4.323 1.00 65.81 84 ASP A O 1
ATOM 680 N N . ASP A 1 85 ? 10.478 -2.513 -2.687 1.00 66.62 85 ASP A N 1
ATOM 681 C CA . ASP A 1 85 ? 9.589 -1.837 -1.731 1.00 66.62 85 ASP A CA 1
ATOM 682 C C . ASP A 1 85 ? 9.364 -0.369 -2.096 1.00 66.62 85 ASP A C 1
ATOM 684 O O . ASP A 1 85 ? 8.229 0.105 -2.083 1.00 66.62 85 ASP A O 1
ATOM 688 N N . LEU A 1 86 ? 10.400 0.317 -2.584 1.00 66.88 86 LEU A N 1
ATOM 689 C CA . LEU A 1 86 ? 10.253 1.653 -3.160 1.00 66.88 86 LEU A CA 1
ATOM 690 C C . LEU A 1 86 ? 9.324 1.656 -4.388 1.00 66.88 86 LEU A C 1
ATOM 692 O O . LEU A 1 86 ? 8.491 2.550 -4.550 1.00 66.88 86 LEU A O 1
ATOM 696 N N . VAL A 1 87 ? 9.435 0.648 -5.258 1.00 70.25 87 VAL A N 1
ATOM 697 C CA . VAL A 1 87 ? 8.555 0.491 -6.426 1.00 70.25 87 VAL A CA 1
ATOM 698 C C . VAL A 1 87 ? 7.114 0.211 -6.005 1.00 70.25 87 VAL A C 1
ATOM 700 O O . VAL A 1 87 ? 6.197 0.718 -6.649 1.00 70.25 87 VAL A O 1
ATOM 703 N N . VAL A 1 88 ? 6.900 -0.540 -4.925 1.00 69.25 88 VAL A N 1
ATOM 704 C CA . VAL A 1 88 ? 5.572 -0.786 -4.351 1.00 69.25 88 VAL A CA 1
ATOM 705 C C . VAL A 1 88 ? 4.986 0.507 -3.773 1.00 69.25 88 VAL A C 1
ATOM 707 O O . VAL A 1 88 ? 3.894 0.897 -4.181 1.00 69.25 88 VAL A O 1
ATOM 710 N N . SER A 1 89 ? 5.717 1.248 -2.938 1.00 66.50 89 SER A N 1
ATOM 711 C CA . SER A 1 89 ? 5.226 2.502 -2.340 1.00 66.50 89 SER A CA 1
ATOM 712 C C . SER A 1 89 ? 4.940 3.588 -3.389 1.00 66.50 89 SER A C 1
ATOM 714 O O . SER A 1 89 ? 3.877 4.214 -3.382 1.00 66.50 89 SER A O 1
ATOM 716 N N . LEU A 1 90 ? 5.834 3.773 -4.368 1.00 65.94 90 LEU A N 1
ATOM 717 C CA . LEU A 1 90 ? 5.590 4.678 -5.502 1.00 65.94 90 LEU A CA 1
ATOM 718 C C . LEU A 1 90 ? 4.465 4.169 -6.409 1.00 65.94 90 LEU A C 1
ATOM 720 O O . LEU A 1 90 ? 3.702 4.962 -6.969 1.00 65.94 90 LEU A O 1
ATOM 724 N N . GLY A 1 91 ? 4.349 2.848 -6.546 1.00 67.31 91 GLY A N 1
ATOM 725 C CA . GLY A 1 91 ? 3.277 2.179 -7.269 1.00 67.31 91 GLY A CA 1
ATOM 726 C C . GLY A 1 91 ? 1.910 2.494 -6.683 1.00 67.31 91 GLY A C 1
ATOM 727 O O . GLY A 1 91 ? 1.011 2.848 -7.440 1.00 67.31 91 GLY A O 1
ATOM 728 N N . THR A 1 92 ? 1.775 2.474 -5.357 1.00 66.19 92 THR A N 1
ATOM 729 C CA . THR A 1 92 ? 0.549 2.854 -4.642 1.00 66.19 92 THR A CA 1
ATOM 730 C C . THR A 1 92 ? 0.136 4.292 -4.953 1.00 66.19 92 THR A C 1
ATOM 732 O O . THR A 1 92 ? -1.025 4.565 -5.246 1.00 66.19 92 THR A O 1
ATOM 735 N N . GLN A 1 93 ? 1.083 5.226 -4.991 1.00 64.56 93 GLN A N 1
ATOM 736 C CA . GLN A 1 93 ? 0.788 6.633 -5.284 1.00 64.56 93 GLN A CA 1
ATOM 737 C C . GLN A 1 93 ? 0.423 6.871 -6.746 1.00 64.56 93 GLN A C 1
ATOM 739 O O . GLN A 1 93 ? -0.534 7.585 -7.048 1.00 64.56 93 GLN A O 1
ATOM 744 N N . LYS A 1 94 ? 1.146 6.231 -7.673 1.00 66.31 94 LYS A N 1
ATOM 745 C CA . LYS A 1 94 ? 0.775 6.244 -9.093 1.00 66.31 94 LYS A CA 1
ATOM 746 C C . LYS A 1 94 ? -0.601 5.609 -9.299 1.00 66.31 94 LYS A C 1
ATOM 748 O O . LYS A 1 94 ? -1.379 6.123 -10.097 1.00 66.31 94 LYS A O 1
ATOM 753 N N . ALA A 1 95 ? -0.907 4.536 -8.570 1.00 65.12 95 ALA A N 1
ATOM 754 C CA . ALA A 1 95 ? -2.202 3.876 -8.610 1.00 65.12 95 ALA A CA 1
ATOM 755 C C . ALA A 1 95 ? -3.326 4.816 -8.169 1.00 65.12 95 ALA A C 1
ATOM 757 O O . ALA A 1 95 ? -4.329 4.872 -8.863 1.00 65.12 95 ALA A O 1
ATOM 758 N N . LEU A 1 96 ? -3.135 5.607 -7.107 1.00 63.75 96 LEU A N 1
ATOM 759 C CA . LEU A 1 96 ? -4.116 6.602 -6.651 1.00 63.75 96 LEU A CA 1
ATOM 760 C C . LEU A 1 96 ? -4.335 7.760 -7.645 1.00 63.75 96 LEU A C 1
ATOM 762 O O . LEU A 1 96 ? -5.397 8.387 -7.639 1.00 63.75 96 LEU A O 1
ATOM 766 N N . ALA A 1 97 ? -3.356 8.043 -8.510 1.00 59.41 97 ALA A N 1
ATOM 767 C CA . ALA A 1 97 ? -3.456 9.061 -9.557 1.00 59.41 97 ALA A CA 1
ATOM 768 C C . ALA A 1 97 ? -4.123 8.555 -10.856 1.00 59.41 97 ALA A C 1
ATOM 770 O O . ALA A 1 97 ? -4.552 9.370 -11.676 1.00 59.41 97 ALA A O 1
ATOM 771 N N . ASP A 1 98 ? -4.217 7.237 -11.055 1.00 70.38 98 ASP A N 1
ATOM 772 C CA . ASP A 1 98 ? -4.839 6.607 -12.222 1.00 70.38 98 ASP A CA 1
ATOM 773 C C . ASP A 1 98 ? -6.231 6.054 -11.855 1.00 70.38 98 ASP A C 1
ATOM 775 O O . ASP A 1 98 ? -6.328 5.134 -11.046 1.00 70.38 98 ASP A O 1
ATOM 779 N N . PRO A 1 99 ? -7.329 6.540 -12.465 1.00 69.81 99 PRO A N 1
ATOM 780 C CA . PRO A 1 99 ? -8.684 6.140 -12.080 1.00 69.81 99 PRO A CA 1
ATOM 781 C C . PRO A 1 99 ? -8.964 4.632 -12.129 1.00 69.81 99 PRO A C 1
ATOM 783 O O . PRO A 1 99 ? -9.757 4.130 -11.330 1.00 69.81 99 PRO A O 1
ATOM 786 N N . VAL A 1 100 ? -8.350 3.901 -13.064 1.00 70.00 100 VAL A N 1
ATOM 787 C CA . VAL A 1 100 ? -8.563 2.455 -13.202 1.00 70.00 100 VAL A CA 1
ATOM 788 C C . VAL A 1 100 ? -7.828 1.716 -12.092 1.00 70.00 100 VAL A C 1
ATOM 790 O O . VAL A 1 100 ? -8.395 0.799 -11.497 1.00 70.00 100 VAL A O 1
ATOM 793 N N . MET A 1 101 ? -6.602 2.131 -11.772 1.00 66.69 101 MET A N 1
ATOM 794 C CA . MET A 1 101 ? -5.858 1.530 -10.665 1.00 66.69 101 MET A CA 1
ATOM 795 C C . MET A 1 101 ? -6.424 1.902 -9.303 1.00 66.69 101 MET A C 1
ATOM 797 O O . MET A 1 101 ? -6.545 1.022 -8.454 1.00 66.69 101 MET A O 1
ATOM 801 N N . THR A 1 102 ? -6.869 3.141 -9.107 1.00 68.75 102 THR A N 1
ATOM 802 C CA . THR A 1 102 ? -7.598 3.541 -7.900 1.00 68.75 102 THR A CA 1
ATOM 803 C C . THR A 1 102 ? -8.800 2.629 -7.670 1.00 68.75 102 THR A C 1
ATOM 805 O O . THR A 1 102 ? -9.001 2.145 -6.559 1.00 68.75 102 THR A O 1
ATOM 808 N N . ALA A 1 103 ? -9.573 2.323 -8.718 1.00 72.12 103 ALA A N 1
ATOM 809 C CA . ALA A 1 103 ? -10.711 1.413 -8.605 1.00 72.12 103 ALA A CA 1
ATOM 810 C C . ALA A 1 103 ? -10.296 -0.015 -8.199 1.00 72.12 103 ALA A C 1
ATOM 812 O O . ALA A 1 103 ? -11.015 -0.670 -7.444 1.00 72.12 103 ALA A O 1
ATOM 813 N N . GLN A 1 104 ? -9.138 -0.496 -8.663 1.00 70.12 104 GLN A N 1
ATOM 814 C CA . GLN A 1 104 ? -8.599 -1.793 -8.248 1.00 70.12 104 GLN A CA 1
ATOM 815 C C . GLN A 1 104 ? -8.158 -1.781 -6.784 1.00 70.12 104 GLN A C 1
ATOM 817 O O . GLN A 1 104 ? -8.557 -2.671 -6.042 1.00 70.12 104 GLN A O 1
ATOM 822 N N . VAL A 1 105 ? -7.426 -0.753 -6.346 1.00 70.81 105 VAL A N 1
ATOM 823 C CA . VAL A 1 105 ? -7.001 -0.597 -4.945 1.00 70.81 105 VAL A CA 1
ATOM 824 C C . VAL A 1 105 ? -8.209 -0.537 -4.013 1.00 70.81 105 VAL A C 1
ATOM 826 O O . VAL A 1 105 ? -8.254 -1.267 -3.029 1.00 70.81 105 VAL A O 1
ATOM 829 N N . VAL A 1 106 ? -9.229 0.259 -4.350 1.00 78.50 106 VAL A N 1
ATOM 830 C CA . VAL A 1 106 ? -10.476 0.342 -3.571 1.00 78.50 106 VAL A CA 1
ATOM 831 C C . VAL A 1 106 ? -11.174 -1.015 -3.492 1.00 78.50 106 VAL A C 1
ATOM 833 O O . VAL A 1 106 ? -11.622 -1.414 -2.420 1.00 78.50 106 VAL A O 1
ATOM 836 N N . ARG A 1 107 ? -11.247 -1.757 -4.604 1.00 79.06 107 ARG A N 1
ATOM 837 C CA . ARG A 1 107 ? -11.820 -3.109 -4.606 1.00 79.06 107 ARG A CA 1
ATOM 838 C C . ARG A 1 107 ? -11.017 -4.068 -3.723 1.00 79.06 107 ARG A C 1
ATOM 840 O O . ARG A 1 107 ? -11.625 -4.879 -3.025 1.00 79.06 107 ARG A O 1
ATOM 847 N N . THR A 1 108 ? -9.689 -3.991 -3.749 1.00 76.38 108 THR A N 1
ATOM 848 C CA . THR A 1 108 ? -8.818 -4.815 -2.903 1.00 76.38 108 THR A CA 1
ATOM 849 C C . THR A 1 108 ? -9.019 -4.482 -1.433 1.00 76.38 108 THR A C 1
ATOM 851 O O . THR A 1 108 ? -9.280 -5.390 -0.655 1.00 76.38 108 THR A O 1
ATOM 854 N N . LEU A 1 109 ? -9.002 -3.197 -1.066 1.00 80.31 109 LEU A N 1
ATOM 855 C CA . LEU A 1 109 ? -9.283 -2.745 0.299 1.00 80.31 109 LEU A CA 1
ATOM 856 C C . LEU A 1 109 ? -10.638 -3.258 0.783 1.00 80.31 109 LEU A C 1
ATOM 858 O O . LEU A 1 109 ? -10.723 -3.840 1.856 1.00 80.31 109 LEU A O 1
ATOM 862 N N . HIS A 1 110 ? -11.678 -3.120 -0.043 1.00 81.81 110 HIS A N 1
ATOM 863 C CA . HIS A 1 110 ? -13.003 -3.639 0.278 1.00 81.81 110 HIS A CA 1
ATOM 864 C C . HIS A 1 110 ? -12.989 -5.155 0.511 1.00 81.81 110 HIS A C 1
ATOM 866 O O . HIS A 1 110 ? -13.539 -5.626 1.499 1.00 81.81 110 HIS A O 1
ATOM 872 N N . THR A 1 111 ? -12.324 -5.910 -0.367 1.00 80.69 111 THR A N 1
ATOM 873 C CA . THR A 1 111 ? -12.224 -7.373 -0.253 1.00 80.69 111 THR A CA 1
ATOM 874 C C . THR A 1 111 ? -11.502 -7.773 1.032 1.00 80.69 111 THR A C 1
ATOM 876 O O . THR A 1 111 ? -12.027 -8.577 1.789 1.00 80.69 111 THR A O 1
ATOM 879 N N . VAL A 1 112 ? -10.351 -7.162 1.326 1.00 81.69 112 VAL A N 1
ATOM 880 C CA . VAL A 1 112 ? -9.581 -7.436 2.549 1.00 81.69 112 VAL A CA 1
ATOM 881 C C . VAL A 1 112 ? -10.398 -7.097 3.796 1.00 81.69 112 VAL A C 1
ATOM 883 O O . VAL A 1 112 ? -10.456 -7.894 4.729 1.00 81.69 112 VAL A O 1
ATOM 886 N N . PHE A 1 113 ? -11.072 -5.946 3.805 1.00 83.94 113 PHE A N 1
ATOM 887 C CA . PHE A 1 113 ? -11.872 -5.509 4.948 1.00 83.94 113 PHE A CA 1
ATOM 888 C C . PHE A 1 113 ? -13.065 -6.436 5.188 1.00 83.94 113 PHE A C 1
ATOM 890 O O . PHE A 1 113 ? -13.403 -6.715 6.335 1.00 83.94 113 PHE A O 1
ATOM 897 N N . THR A 1 114 ? -13.685 -6.948 4.124 1.00 85.25 114 THR A N 1
ATOM 898 C CA . THR A 1 114 ? -14.753 -7.943 4.228 1.00 85.25 114 THR A CA 1
ATOM 899 C C . THR A 1 114 ? -14.225 -9.303 4.685 1.00 85.25 114 THR A C 1
ATOM 901 O O . THR A 1 114 ? -14.749 -9.855 5.648 1.00 85.25 114 THR A O 1
ATOM 904 N N . ASP A 1 115 ? -13.184 -9.837 4.045 1.00 85.56 115 ASP A N 1
ATOM 905 C CA . ASP A 1 115 ? -12.677 -11.190 4.314 1.00 85.56 115 ASP A CA 1
ATOM 906 C C . ASP A 1 115 ? -12.086 -11.329 5.724 1.00 85.56 115 ASP A C 1
ATOM 908 O O . ASP A 1 115 ? -12.139 -12.406 6.321 1.00 85.56 115 ASP A O 1
ATOM 912 N N . ARG A 1 116 ? -11.532 -10.240 6.268 1.00 83.62 116 ARG A N 1
ATOM 913 C CA . ARG A 1 116 ? -10.952 -10.191 7.617 1.00 83.62 116 ARG A CA 1
ATOM 914 C C . ARG A 1 116 ? -11.921 -9.658 8.683 1.00 83.62 116 ARG A C 1
ATOM 916 O O . ARG A 1 116 ? -11.521 -9.556 9.836 1.00 83.62 116 ARG A O 1
ATOM 923 N N . GLY A 1 117 ? -13.168 -9.328 8.326 1.00 83.69 117 GLY A N 1
ATOM 924 C CA . GLY A 1 117 ? -14.172 -8.814 9.272 1.00 83.69 117 GLY A CA 1
ATOM 925 C C . GLY A 1 117 ? -13.844 -7.431 9.852 1.00 83.69 117 GLY A C 1
ATOM 926 O O . GLY A 1 117 ? -14.278 -7.100 10.949 1.00 83.69 117 GLY A O 1
ATOM 927 N N . LEU A 1 118 ? -13.067 -6.613 9.138 1.00 82.12 118 LEU A N 1
ATOM 928 C CA . LEU A 1 118 ? -12.611 -5.304 9.632 1.00 82.12 118 LEU A CA 1
ATOM 929 C C . LEU A 1 118 ? -13.708 -4.256 9.630 1.00 82.12 118 LEU A C 1
ATOM 931 O O . LEU A 1 118 ? -13.641 -3.315 10.408 1.00 82.12 118 LEU A O 1
ATOM 935 N N . TYR A 1 119 ? -14.714 -4.412 8.769 1.00 84.00 119 TYR A N 1
ATOM 936 C CA . TYR A 1 119 ? -15.900 -3.563 8.836 1.00 84.00 119 TYR A CA 1
ATOM 937 C C . TYR A 1 119 ? -16.623 -3.722 10.175 1.00 84.00 119 TYR A C 1
ATOM 939 O O . TYR A 1 119 ? -17.012 -2.719 10.758 1.00 84.00 119 TYR A O 1
ATOM 947 N N . ASP A 1 120 ? -16.715 -4.950 10.690 1.00 83.81 120 ASP A N 1
ATOM 948 C CA . ASP A 1 120 ? -17.356 -5.216 11.978 1.00 83.81 120 ASP A CA 1
ATOM 949 C C . ASP A 1 120 ? -16.530 -4.621 13.132 1.00 83.81 120 ASP A C 1
ATOM 951 O O . ASP A 1 120 ? -17.084 -3.977 14.014 1.00 83.81 120 ASP A O 1
ATOM 955 N N . GLN A 1 121 ? -15.198 -4.746 13.080 1.00 76.19 121 GLN A N 1
ATOM 956 C CA . GLN A 1 121 ? -14.303 -4.136 14.074 1.00 76.19 121 GLN A CA 1
ATOM 957 C C . GLN A 1 121 ? -14.375 -2.603 14.052 1.00 76.19 121 GLN A C 1
ATOM 959 O O . GLN A 1 121 ? -14.449 -1.977 15.098 1.00 76.19 121 GLN A O 1
ATOM 964 N N . LEU A 1 122 ? -14.404 -1.980 12.871 1.00 74.12 122 LEU A N 1
ATOM 965 C CA . LEU A 1 122 ? -14.529 -0.524 12.747 1.00 74.12 122 LEU A CA 1
ATOM 966 C C . LEU A 1 122 ? -15.867 -0.000 13.285 1.00 74.12 122 LEU A C 1
ATOM 968 O O . LEU A 1 122 ? -15.900 1.067 13.896 1.00 74.12 122 LEU A O 1
ATOM 972 N N . ASP A 1 123 ? -16.955 -0.742 13.071 1.00 76.31 123 ASP A N 1
ATOM 973 C CA . ASP A 1 123 ? -18.284 -0.388 13.575 1.00 76.31 123 ASP A CA 1
ATOM 974 C C . ASP A 1 123 ? -18.392 -0.531 15.107 1.00 76.31 123 ASP A C 1
ATOM 976 O O . ASP A 1 123 ? -19.228 0.128 15.724 1.00 76.31 123 ASP A O 1
ATOM 980 N N . GLU A 1 124 ? -17.553 -1.357 15.742 1.00 69.31 124 GLU A N 1
ATOM 981 C CA . GLU A 1 124 ? -17.488 -1.502 17.206 1.00 69.31 124 GLU A CA 1
ATOM 982 C C . GLU A 1 124 ? -16.751 -0.342 17.900 1.00 69.31 124 GLU A C 1
ATOM 984 O O . GLU A 1 124 ? -16.981 -0.088 19.086 1.00 69.31 124 GLU A O 1
ATOM 989 N N . VAL A 1 125 ? -15.899 0.377 17.162 1.00 59.44 125 VAL A N 1
ATOM 990 C CA . VAL A 1 125 ? -15.039 1.463 17.670 1.00 59.44 125 VAL A CA 1
ATOM 991 C C . VAL A 1 125 ? -15.650 2.858 17.417 1.00 59.44 125 VAL A C 1
ATOM 993 O O . VAL A 1 125 ? -15.233 3.839 18.041 1.00 59.44 125 VAL A O 1
ATOM 996 N N . ALA A 1 126 ? -16.648 2.967 16.527 1.00 55.06 126 ALA A N 1
ATOM 997 C CA . ALA A 1 126 ? -17.334 4.215 16.146 1.00 55.06 126 ALA A CA 1
ATOM 998 C C . ALA A 1 126 ? -18.489 4.619 17.088 1.00 55.06 126 ALA A C 1
ATOM 1000 O O . ALA A 1 126 ? -18.624 5.841 17.351 1.00 55.06 126 ALA A O 1
#

Radius of gyration: 15.31 Å; chains: 1; bounding box: 37×33×38 Å